Protein AF-A0A2M9E3P6-F1 (afdb_monomer)

Sequence (172 aa):
MSKPIICVGDALDHGGSVVSGTPFTDLDGRAMARVGDHAVCGRHGPTSIVSGDSTLIVDGQAVARHGDKAACGAMLISSQAHAFVDEDTKSGTSGRGVHTSMLPEAAGASASTRFSRTFMICNSASGRPLPWTPYRVTLADGRVIEGTTDEEGLTREVTAAMALNAIIEVFA

pLDDT: mean 74.11, std 17.2, range [32.66, 93.88]

Secondary structure (DSSP, 8-state):
-PPPBPBTT-EETTSEEE----SS-EETTEEBPBTT-EEEETTTEEEEB---EEEEEETTEEEPBTTPBBTTSPBEE----------S--------------------------EEE--B-B-TTT--B-TT-EEEEEETTS-EEEEE--TT-BPPPEEESS---EEEEE--

Foldseek 3Di:
DDFAFFFFQFAWPQGWTFHDADPPDDDPPTHTHFFQGWTAGPPPGIWTFHDADPVDADPNTHTHGAQGAIPVRITTHHPDDPPPPDPDDDDDDDDDDDDDDDDDDDDDDDDQPKDKDKDFDADPVPRATDAQWWKWKQWPVRDIDIDGHHPRRIDPIDIDSDDTDIDMDTDD

Mean predicted aligned error: 17.95 Å

Structure (mmCIF, N/CA/C/O backbone):
data_AF-A0A2M9E3P6-F1
#
_entry.id   AF-A0A2M9E3P6-F1
#
loop_
_atom_site.group_PDB
_atom_site.id
_atom_site.type_symbol
_atom_site.label_atom_id
_atom_site.label_alt_id
_atom_site.label_comp_id
_atom_site.label_asym_id
_atom_site.label_entity_id
_atom_site.label_seq_id
_atom_site.pdbx_PDB_ins_code
_atom_site.Cartn_x
_atom_site.Cartn_y
_atom_site.Cartn_z
_atom_site.occupancy
_atom_site.B_iso_or_equiv
_atom_site.auth_seq_id
_atom_site.auth_comp_id
_atom_site.auth_asym_id
_atom_site.auth_atom_id
_atom_site.pdbx_PDB_model_num
ATOM 1 N N . MET A 1 1 ? -12.904 18.417 17.745 1.00 52.00 1 MET A N 1
ATOM 2 C CA . MET A 1 1 ? -11.487 18.131 17.442 1.00 52.00 1 MET A CA 1
ATOM 3 C C . MET A 1 1 ? -11.448 17.125 16.305 1.00 52.00 1 MET A C 1
ATOM 5 O O . MET A 1 1 ? -11.827 15.978 16.516 1.00 52.00 1 MET A O 1
ATOM 9 N N . SER A 1 2 ? -11.097 17.561 15.099 1.00 65.69 2 SER A N 1
ATOM 10 C CA . SER A 1 2 ? -10.859 16.679 13.953 1.00 65.69 2 SER A CA 1
ATOM 11 C C . SER A 1 2 ? -9.604 15.848 14.216 1.00 65.69 2 SER A C 1
ATOM 13 O O . SER A 1 2 ? -8.559 16.396 14.554 1.00 65.69 2 SER A O 1
ATOM 15 N N . LYS A 1 3 ? -9.707 14.522 14.114 1.00 79.88 3 LYS A N 1
ATOM 16 C CA . LYS A 1 3 ? -8.530 13.644 14.110 1.00 79.88 3 LYS A CA 1
ATOM 17 C C . LYS A 1 3 ? -8.032 13.522 12.668 1.00 79.88 3 LYS A C 1
ATOM 19 O O . LYS A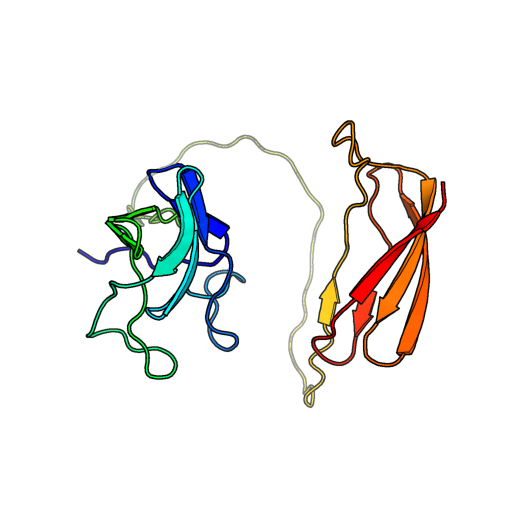 1 3 ? -8.883 13.354 11.792 1.00 79.88 3 LYS A O 1
ATOM 24 N N . PRO A 1 4 ? -6.715 13.580 12.416 1.00 86.31 4 PRO A N 1
ATOM 25 C CA . PRO A 1 4 ? -6.193 13.416 11.068 1.00 86.31 4 PRO A CA 1
ATOM 26 C C . PRO A 1 4 ? -6.454 11.998 10.553 1.00 86.31 4 PRO A C 1
ATOM 28 O O . PRO A 1 4 ? -6.552 11.042 11.334 1.00 86.31 4 PRO A O 1
ATOM 31 N N . ILE A 1 5 ? -6.607 11.897 9.236 1.00 89.19 5 ILE A N 1
ATOM 32 C CA . ILE A 1 5 ? -6.857 10.646 8.525 1.00 89.19 5 ILE A CA 1
ATOM 33 C C . ILE A 1 5 ? -5.546 9.878 8.386 1.00 89.19 5 ILE A C 1
ATOM 35 O O . ILE A 1 5 ? -4.487 10.471 8.201 1.00 89.19 5 ILE A O 1
ATOM 39 N N . ILE A 1 6 ? -5.633 8.558 8.483 1.00 91.06 6 ILE A N 1
ATOM 40 C CA . ILE A 1 6 ? -4.508 7.666 8.230 1.00 91.06 6 ILE A CA 1
ATOM 41 C C . ILE A 1 6 ? -4.406 7.407 6.733 1.00 91.06 6 ILE A C 1
ATOM 43 O O . ILE A 1 6 ? -5.405 7.129 6.073 1.00 91.06 6 ILE A O 1
ATOM 47 N N . CYS A 1 7 ? -3.191 7.449 6.211 1.00 90.94 7 CYS A N 1
ATOM 48 C CA . CYS A 1 7 ? -2.857 7.139 4.832 1.00 90.94 7 CYS A CA 1
ATOM 49 C C . CYS A 1 7 ? -1.849 5.992 4.739 1.00 90.94 7 CYS A C 1
ATOM 51 O O . CYS A 1 7 ? -1.174 5.627 5.702 1.00 90.94 7 CYS A O 1
ATOM 53 N N . VAL A 1 8 ? -1.713 5.437 3.537 1.00 89.00 8 VAL A N 1
ATOM 54 C CA . VAL A 1 8 ? -0.654 4.472 3.226 1.00 89.00 8 VAL A CA 1
ATOM 55 C C . VAL A 1 8 ? 0.716 5.078 3.541 1.00 89.00 8 VAL A C 1
ATOM 57 O O . VAL A 1 8 ? 1.020 6.209 3.157 1.00 89.00 8 VAL A O 1
ATOM 60 N N . GLY A 1 9 ? 1.541 4.307 4.249 1.00 86.00 9 GLY A N 1
ATOM 61 C CA . GLY A 1 9 ? 2.850 4.717 4.752 1.00 86.00 9 GLY A CA 1
ATOM 62 C C . GLY A 1 9 ? 2.851 5.231 6.195 1.00 86.00 9 GLY A C 1
ATOM 63 O O . GLY A 1 9 ? 3.928 5.343 6.776 1.00 86.00 9 GLY A O 1
ATOM 64 N N . ASP A 1 10 ? 1.688 5.493 6.799 1.00 88.56 10 ASP A N 1
ATOM 65 C CA . ASP A 1 10 ? 1.611 5.904 8.204 1.00 88.56 10 ASP A CA 1
ATOM 66 C C . ASP A 1 10 ? 2.027 4.788 9.161 1.00 88.56 10 ASP A C 1
ATOM 68 O O . ASP A 1 10 ? 1.842 3.602 8.881 1.00 88.56 10 ASP A O 1
ATOM 72 N N . ALA A 1 11 ? 2.595 5.181 10.301 1.00 90.56 11 ALA A N 1
ATOM 73 C CA . ALA A 1 11 ? 3.218 4.266 11.246 1.00 90.56 11 ALA A CA 1
ATOM 74 C C . ALA A 1 11 ? 2.216 3.662 12.241 1.00 90.56 11 ALA A C 1
ATOM 76 O O . ALA A 1 11 ? 1.140 4.206 12.493 1.00 90.56 11 ALA A O 1
ATOM 77 N N . LEU A 1 12 ? 2.596 2.538 12.848 1.00 91.69 12 LEU A N 1
ATOM 78 C CA . LEU A 1 12 ? 1.895 1.933 13.984 1.00 91.69 12 LEU A CA 1
ATOM 79 C C . LEU A 1 12 ? 2.732 2.096 15.265 1.00 91.69 12 LEU A C 1
ATOM 81 O O . LEU A 1 12 ? 3.960 2.116 15.199 1.00 91.69 12 LEU A O 1
ATOM 85 N N . ASP A 1 13 ? 2.098 2.158 16.442 1.00 87.88 13 ASP A N 1
ATOM 86 C CA . ASP A 1 13 ? 2.810 2.322 17.728 1.00 87.88 13 ASP A CA 1
ATOM 87 C C . ASP A 1 13 ? 3.769 1.159 18.041 1.00 87.88 13 ASP A C 1
ATOM 89 O O . ASP A 1 13 ? 4.875 1.355 18.539 1.00 87.88 13 ASP A O 1
ATOM 93 N N . HIS A 1 14 ? 3.379 -0.061 17.666 1.00 85.38 14 HIS A N 1
ATOM 94 C CA . HIS A 1 14 ? 4.212 -1.257 17.770 1.00 85.38 14 HIS A CA 1
ATOM 95 C C . HIS A 1 14 ? 5.309 -1.331 16.687 1.00 85.38 14 HIS A C 1
ATOM 97 O O . HIS A 1 14 ? 5.973 -2.363 16.552 1.00 85.38 14 HIS A O 1
ATOM 103 N N . GLY A 1 15 ? 5.492 -0.261 15.910 1.00 83.69 15 GLY A N 1
ATOM 104 C CA . GLY A 1 15 ? 6.310 -0.219 14.707 1.00 83.69 15 GLY A CA 1
ATOM 105 C C . GLY A 1 15 ? 5.590 -0.805 13.492 1.00 83.69 15 GLY A C 1
ATOM 106 O O . GLY A 1 15 ? 4.551 -1.458 13.612 1.00 83.69 15 GLY A O 1
ATOM 107 N N . GLY A 1 16 ? 6.176 -0.602 12.313 1.00 90.31 16 GLY A N 1
ATOM 108 C CA . GLY A 1 16 ? 5.581 -0.971 11.027 1.00 90.31 16 GLY A CA 1
ATOM 109 C C . GLY A 1 16 ? 4.710 0.143 10.440 1.00 90.31 16 GLY A C 1
ATOM 110 O O . GLY A 1 16 ? 4.758 1.278 10.917 1.00 90.31 16 GLY A O 1
ATOM 111 N N . SER A 1 17 ? 3.963 -0.161 9.380 1.00 92.81 17 SER A N 1
ATOM 112 C CA . SER A 1 17 ? 3.227 0.843 8.610 1.00 92.81 17 SER A CA 1
ATOM 113 C C . SER A 1 17 ? 1.990 0.303 7.892 1.00 92.81 17 SER A C 1
ATOM 115 O O . SER A 1 17 ? 1.830 -0.902 7.684 1.00 92.81 17 SER A O 1
ATOM 117 N N . VAL A 1 18 ? 1.099 1.211 7.500 1.00 92.56 18 VAL A N 1
ATOM 118 C CA . VAL A 1 18 ? -0.057 0.912 6.649 1.00 92.56 18 VAL A CA 1
ATOM 119 C C . VAL A 1 18 ? 0.402 0.696 5.210 1.00 92.56 18 VAL A C 1
ATOM 121 O O . VAL A 1 18 ? 1.128 1.523 4.662 1.00 92.56 18 VAL A O 1
ATOM 124 N N . VAL A 1 19 ? -0.027 -0.404 4.589 1.00 91.00 19 VAL A N 1
ATOM 125 C CA . VAL A 1 19 ? 0.458 -0.823 3.260 1.00 91.00 19 VAL A CA 1
ATOM 126 C C . VAL A 1 19 ? -0.602 -0.745 2.167 1.00 91.00 19 VAL A C 1
ATOM 128 O O . VAL A 1 19 ? -0.247 -0.738 0.991 1.00 91.00 19 VAL A O 1
ATOM 131 N N . SER A 1 20 ? -1.885 -0.656 2.519 1.00 88.50 20 SER A N 1
ATOM 132 C CA . SER A 1 20 ? -2.966 -0.484 1.547 1.00 88.50 20 SER A CA 1
ATOM 133 C C . SER A 1 20 ? -3.963 0.588 1.971 1.00 88.50 20 SER A C 1
ATOM 135 O O . SER A 1 20 ? -4.097 0.898 3.152 1.00 88.50 20 SER A O 1
ATOM 137 N N . GLY A 1 21 ? -4.666 1.134 0.983 1.00 89.50 21 GLY A N 1
ATOM 138 C CA . GLY A 1 21 ? -5.692 2.155 1.147 1.00 89.50 21 GLY A CA 1
ATOM 139 C C . GLY A 1 21 ? -6.698 2.101 0.000 1.00 89.50 21 GLY A C 1
ATOM 140 O O . GLY A 1 21 ? -6.633 1.213 -0.856 1.00 89.50 21 GLY A O 1
ATOM 141 N N . THR A 1 22 ? -7.611 3.068 -0.047 1.00 85.88 22 THR A N 1
ATOM 142 C CA . THR A 1 22 ? -8.545 3.222 -1.169 1.00 85.88 22 THR A CA 1
ATOM 143 C C . THR A 1 22 ? -7.814 3.553 -2.477 1.00 85.88 22 THR A C 1
ATOM 145 O O . THR A 1 22 ? -6.893 4.370 -2.487 1.00 85.88 22 THR A O 1
ATOM 148 N N . PRO A 1 23 ? -8.235 2.949 -3.602 1.00 79.56 23 PRO A N 1
ATOM 149 C CA . PRO A 1 23 ? -7.687 3.256 -4.918 1.00 79.56 23 PRO A CA 1
ATOM 150 C C . PRO A 1 23 ? -8.276 4.531 -5.547 1.00 79.56 23 PRO A C 1
ATOM 152 O O . PRO A 1 23 ? -7.805 4.941 -6.604 1.00 79.56 23 PRO A O 1
ATOM 155 N N . PHE A 1 24 ? -9.313 5.128 -4.949 1.00 79.25 24 PHE A N 1
ATOM 156 C CA . PHE A 1 24 ? -10.058 6.251 -5.531 1.00 79.25 24 PHE A CA 1
ATOM 157 C C . PHE A 1 24 ? -9.858 7.568 -4.790 1.00 79.25 24 PHE A C 1
ATOM 159 O O . PHE A 1 24 ? -10.080 8.625 -5.376 1.00 79.25 24 PHE A O 1
ATOM 166 N N . THR A 1 25 ? -9.500 7.526 -3.506 1.00 76.75 25 THR A N 1
ATOM 167 C CA . THR A 1 25 ? -9.357 8.735 -2.689 1.00 76.75 25 THR A CA 1
ATOM 168 C C . THR A 1 25 ? -7.995 8.779 -2.021 1.00 76.75 25 THR A C 1
ATOM 170 O O . THR A 1 25 ? -7.649 7.952 -1.177 1.00 76.75 25 THR A O 1
ATOM 173 N N . ASP A 1 26 ? -7.222 9.789 -2.376 1.00 81.75 26 ASP A N 1
ATOM 174 C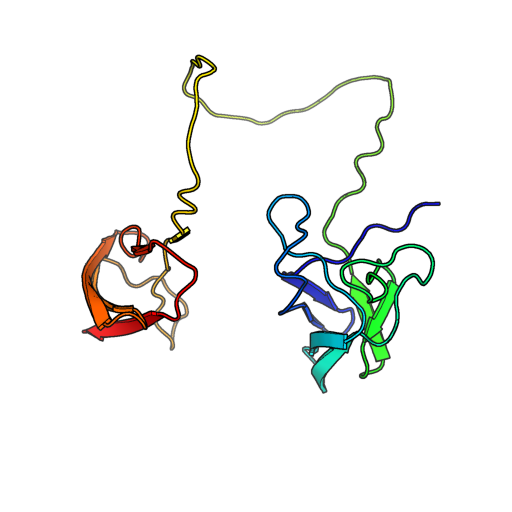 CA . ASP A 1 26 ? -5.945 10.094 -1.760 1.00 81.75 26 ASP A CA 1
ATOM 175 C C . ASP A 1 26 ? -5.990 11.428 -1.004 1.00 81.75 26 ASP A C 1
ATOM 177 O O . ASP A 1 26 ? -6.831 12.295 -1.246 1.00 81.75 26 ASP A O 1
ATOM 181 N N . LEU A 1 27 ? -5.080 11.562 -0.043 1.00 76.00 27 LEU A N 1
ATOM 182 C CA . LEU A 1 27 ? -4.730 12.818 0.605 1.00 76.00 27 LEU A CA 1
ATOM 183 C C . LEU A 1 27 ? -3.262 13.096 0.327 1.00 76.00 27 LEU A C 1
ATOM 185 O O . LEU A 1 27 ? -2.404 12.275 0.662 1.00 76.00 27 LEU A O 1
ATOM 189 N N . ASP A 1 28 ? -2.978 14.245 -0.283 1.00 72.56 28 ASP A N 1
ATOM 190 C CA . ASP A 1 28 ? -1.620 14.650 -0.657 1.00 72.56 28 ASP A CA 1
ATOM 191 C C . ASP A 1 28 ? -0.880 13.559 -1.463 1.00 72.56 28 ASP A C 1
ATOM 193 O O . ASP A 1 28 ? 0.298 13.281 -1.228 1.00 72.56 28 ASP A O 1
ATOM 197 N N . GLY A 1 29 ? -1.582 12.876 -2.379 1.00 76.94 29 GLY A N 1
ATOM 198 C CA . GLY A 1 29 ? -1.019 11.799 -3.198 1.00 76.94 29 GLY A CA 1
ATOM 199 C C . GLY A 1 29 ? -0.828 10.464 -2.469 1.00 76.94 29 GLY A C 1
ATOM 200 O O . GLY A 1 29 ? -0.237 9.538 -3.028 1.00 76.94 29 GLY A O 1
ATOM 201 N N . ARG A 1 30 ? -1.313 10.332 -1.226 1.00 80.94 30 ARG A N 1
ATOM 202 C CA . ARG A 1 30 ? -1.282 9.084 -0.451 1.00 80.94 30 ARG A CA 1
ATOM 203 C C . ARG A 1 30 ? -2.686 8.534 -0.252 1.00 80.94 30 ARG A C 1
ATOM 205 O O . ARG A 1 30 ? -3.542 9.199 0.326 1.00 80.94 30 ARG A O 1
ATOM 212 N N . ALA A 1 31 ? -2.904 7.292 -0.673 1.00 86.44 31 ALA A N 1
ATOM 213 C CA . ALA A 1 31 ? -4.187 6.610 -0.516 1.00 86.44 31 ALA A CA 1
ATOM 214 C C . ALA A 1 31 ? -4.657 6.627 0.948 1.00 86.44 31 ALA A C 1
ATOM 216 O O . ALA A 1 31 ? -3.886 6.288 1.853 1.00 86.44 31 ALA A O 1
ATOM 217 N N . MET A 1 32 ? -5.912 7.019 1.178 1.00 89.38 32 MET A N 1
ATOM 218 C CA . MET A 1 32 ? -6.513 6.985 2.513 1.00 89.38 32 MET A CA 1
ATOM 219 C C . MET A 1 32 ? -6.694 5.541 2.984 1.00 89.38 32 MET A C 1
ATOM 221 O O . MET A 1 32 ? -7.101 4.674 2.215 1.00 89.38 32 MET A O 1
ATOM 225 N N . ALA A 1 33 ? -6.445 5.282 4.261 1.00 91.44 33 ALA A N 1
ATOM 226 C CA . ALA A 1 33 ? -6.666 3.985 4.877 1.00 91.44 33 ALA A CA 1
ATOM 227 C C . ALA A 1 33 ? -8.077 3.895 5.475 1.00 91.44 33 ALA A C 1
ATOM 229 O O . ALA A 1 33 ? -8.586 4.841 6.080 1.00 91.44 33 ALA A O 1
ATOM 230 N N . ARG A 1 34 ? -8.711 2.736 5.331 1.00 93.38 34 ARG A N 1
ATOM 231 C CA . ARG A 1 34 ? -10.072 2.438 5.787 1.00 93.38 34 ARG A CA 1
ATOM 232 C C . ARG A 1 34 ? -10.085 1.169 6.632 1.00 93.38 34 ARG A C 1
ATOM 234 O O . ARG A 1 34 ? -9.133 0.388 6.655 1.00 93.38 34 ARG A O 1
ATOM 241 N N . VAL A 1 35 ? -11.196 0.942 7.321 1.00 92.56 35 VAL A N 1
ATOM 242 C CA . VAL A 1 35 ? -11.456 -0.318 8.021 1.00 92.56 35 VAL A CA 1
ATOM 243 C C . VAL A 1 35 ? -11.448 -1.467 7.015 1.00 92.56 35 VAL A C 1
ATOM 245 O O . VAL A 1 35 ? -12.202 -1.463 6.047 1.00 92.56 35 VAL A O 1
ATOM 248 N N . GLY A 1 36 ? -10.611 -2.465 7.281 1.00 88.06 36 GLY A N 1
ATOM 249 C CA . GLY A 1 36 ? -10.372 -3.613 6.412 1.00 88.06 36 GLY A CA 1
ATOM 250 C C . GLY A 1 36 ? -9.073 -3.530 5.612 1.00 88.06 36 GLY A C 1
ATOM 251 O O . GLY A 1 36 ? -8.594 -4.573 5.172 1.00 88.06 36 GLY A O 1
ATOM 252 N N . ASP A 1 37 ? -8.462 -2.348 5.480 1.00 90.88 37 ASP A N 1
ATOM 253 C CA . ASP A 1 37 ? -7.194 -2.209 4.765 1.00 90.88 37 ASP A CA 1
ATOM 254 C C . ASP A 1 37 ? -6.032 -2.861 5.547 1.00 90.88 37 ASP A C 1
ATOM 256 O O . ASP A 1 37 ? -6.035 -2.968 6.780 1.00 90.88 37 ASP A O 1
ATOM 260 N N . HIS A 1 38 ? -5.031 -3.333 4.807 1.00 91.75 38 HIS A N 1
ATOM 261 C CA . HIS A 1 38 ? -3.852 -4.022 5.304 1.00 91.75 38 HIS A CA 1
ATOM 262 C C . HIS A 1 38 ? -2.813 -3.063 5.891 1.00 91.75 38 HIS A C 1
ATOM 264 O O . HIS A 1 38 ? -2.454 -2.027 5.322 1.00 91.75 38 HIS A O 1
ATOM 270 N N . ALA A 1 39 ? -2.245 -3.487 7.013 1.00 92.50 39 ALA A N 1
ATOM 271 C CA . ALA A 1 39 ? -1.105 -2.867 7.658 1.00 92.50 39 ALA A CA 1
ATOM 272 C C . ALA A 1 39 ? -0.098 -3.941 8.076 1.00 92.50 39 ALA A C 1
ATOM 274 O O . ALA A 1 39 ? -0.418 -5.122 8.197 1.00 92.50 39 ALA A O 1
ATOM 275 N N . VAL A 1 40 ? 1.139 -3.539 8.315 1.00 91.00 40 VAL A N 1
ATOM 276 C CA . VAL A 1 40 ? 2.185 -4.409 8.842 1.00 91.00 40 VAL A CA 1
ATOM 277 C C . VAL A 1 40 ? 2.594 -3.861 10.193 1.00 91.00 40 VAL A C 1
ATOM 279 O O . VAL A 1 40 ? 3.009 -2.717 10.309 1.00 91.00 40 VAL A O 1
ATOM 282 N N . CYS A 1 41 ? 2.474 -4.686 11.224 1.00 92.00 41 CYS A N 1
ATOM 283 C CA . CYS A 1 41 ? 2.967 -4.404 12.558 1.00 92.00 41 CYS A CA 1
ATOM 284 C C . CYS A 1 41 ? 4.398 -4.933 12.687 1.00 92.00 41 CYS A C 1
ATOM 286 O O . CYS A 1 41 ? 4.663 -6.099 12.403 1.00 92.00 41 CYS A O 1
ATOM 288 N N . GLY A 1 42 ? 5.315 -4.103 13.176 1.00 86.06 42 GLY A N 1
ATOM 289 C CA . GLY A 1 42 ? 6.716 -4.470 13.388 1.00 86.06 42 GLY A CA 1
ATOM 290 C C . GLY A 1 42 ? 6.908 -5.564 14.442 1.00 86.06 42 GLY A C 1
ATOM 291 O O . GLY A 1 42 ? 7.923 -6.253 14.427 1.00 86.06 42 GLY A O 1
ATOM 292 N N . ARG A 1 43 ? 5.926 -5.759 15.334 1.00 89.06 43 ARG A N 1
ATOM 293 C CA . ARG A 1 43 ? 5.955 -6.792 16.382 1.00 89.06 43 ARG A CA 1
ATOM 294 C C . ARG A 1 43 ? 5.218 -8.080 16.005 1.00 89.06 43 ARG A C 1
ATOM 296 O O . ARG A 1 43 ? 5.704 -9.161 16.314 1.00 89.06 43 ARG A O 1
ATOM 303 N N . HIS A 1 44 ? 4.041 -7.972 15.387 1.00 85.31 44 HIS A N 1
ATOM 304 C CA . HIS A 1 44 ? 3.144 -9.115 15.138 1.00 85.31 44 HIS A CA 1
ATOM 305 C C . HIS A 1 44 ? 3.048 -9.517 13.657 1.00 85.31 44 HIS A C 1
ATOM 307 O O . HIS A 1 44 ? 2.426 -10.527 13.342 1.00 85.31 44 HIS A O 1
ATOM 313 N N . GLY A 1 45 ? 3.648 -8.742 12.748 1.00 90.25 45 GLY A N 1
ATOM 314 C CA . GLY A 1 45 ? 3.590 -8.980 11.310 1.00 90.25 45 GLY A CA 1
ATOM 315 C C . GLY A 1 45 ? 2.307 -8.438 10.657 1.00 90.25 45 GLY A C 1
ATOM 316 O O . GLY A 1 45 ? 1.803 -7.390 11.074 1.00 90.25 45 GLY A O 1
ATOM 317 N N . PRO A 1 46 ? 1.790 -9.088 9.600 1.00 91.44 46 PRO A N 1
ATOM 318 C CA . PRO A 1 46 ? 0.657 -8.581 8.828 1.00 91.44 46 PRO A CA 1
ATOM 319 C C . PRO A 1 46 ? -0.618 -8.486 9.676 1.00 91.44 46 PRO A C 1
ATOM 321 O O . PRO A 1 46 ? -0.974 -9.395 10.422 1.00 91.44 46 PRO A O 1
ATOM 324 N N . THR A 1 47 ? -1.320 -7.365 9.557 1.00 92.38 47 THR A N 1
ATOM 325 C CA . THR A 1 47 ? -2.533 -7.037 10.306 1.00 92.38 47 THR A CA 1
ATOM 326 C C . THR A 1 47 ? -3.500 -6.235 9.426 1.00 92.38 47 THR A C 1
ATOM 328 O O . THR A 1 47 ? -3.179 -5.872 8.295 1.00 92.38 47 THR A O 1
ATOM 331 N N . SER A 1 48 ? -4.707 -5.973 9.916 1.00 93.06 48 SER A N 1
ATOM 332 C CA . SER A 1 48 ? -5.710 -5.158 9.224 1.00 93.06 48 SER A CA 1
ATOM 333 C C . SER A 1 48 ? -6.261 -4.087 10.152 1.00 93.06 48 SER A C 1
ATOM 335 O O . SER A 1 48 ? -6.220 -4.232 11.374 1.00 93.06 48 SER A O 1
ATOM 337 N N . ILE A 1 49 ? -6.763 -2.995 9.593 1.00 93.81 49 ILE A N 1
ATOM 338 C CA . ILE A 1 49 ? -7.379 -1.923 10.373 1.00 93.81 49 ILE A CA 1
ATOM 339 C C . ILE A 1 49 ? -8.800 -2.340 10.757 1.00 93.81 49 ILE A C 1
ATOM 341 O O . ILE A 1 49 ? -9.591 -2.707 9.893 1.00 93.81 49 ILE A O 1
ATOM 345 N N . VAL A 1 50 ? -9.134 -2.292 12.049 1.00 93.88 50 VAL A N 1
ATOM 346 C CA . VAL A 1 50 ? -10.434 -2.770 12.570 1.00 93.88 50 VAL A CA 1
ATOM 347 C C . VAL A 1 50 ? -11.298 -1.660 13.161 1.00 93.88 50 VAL A C 1
ATOM 349 O O . VAL A 1 50 ? -12.461 -1.892 13.475 1.00 93.88 50 VAL A O 1
ATOM 352 N N . SER A 1 51 ? -10.742 -0.459 13.316 1.00 89.25 51 SER A N 1
ATOM 353 C CA . SER A 1 51 ? -11.438 0.718 13.838 1.00 89.25 51 SER A CA 1
ATOM 354 C C . SER A 1 51 ? -11.292 1.884 12.872 1.00 89.25 51 SER A C 1
ATOM 356 O O . SER A 1 51 ? -10.256 2.037 12.228 1.00 89.25 51 SER A O 1
ATOM 358 N N . GLY A 1 52 ? -12.335 2.699 12.790 1.00 89.31 52 GLY A N 1
ATOM 359 C CA . GLY A 1 52 ? -12.400 3.883 11.948 1.00 89.31 52 GLY A CA 1
ATOM 360 C C . GLY A 1 52 ? -13.559 4.776 12.370 1.00 89.31 52 GLY A C 1
ATOM 361 O O . GLY A 1 52 ? -14.272 4.492 13.337 1.00 89.31 52 GLY A O 1
ATOM 362 N N . ASP A 1 53 ? -13.765 5.860 11.637 1.00 84.62 53 ASP A N 1
ATOM 363 C CA . ASP A 1 53 ? -14.879 6.767 11.859 1.00 84.62 53 ASP A CA 1
ATOM 364 C C . ASP A 1 53 ? -16.117 6.364 11.052 1.00 84.62 53 ASP A C 1
ATOM 366 O O . ASP A 1 53 ? -16.100 6.350 9.825 1.00 84.62 53 ASP A O 1
ATOM 370 N N . SER A 1 54 ? -17.214 6.065 11.745 1.00 80.12 54 SER A N 1
ATOM 371 C CA . SER A 1 54 ? -18.481 5.682 11.115 1.00 80.12 54 SER A CA 1
ATOM 372 C C . SER A 1 54 ? -19.253 6.850 10.493 1.00 80.12 54 SER A C 1
ATOM 374 O O . SER A 1 54 ? -20.235 6.612 9.795 1.00 80.12 54 SER A O 1
ATOM 376 N N . THR A 1 55 ? -18.844 8.099 10.735 1.00 81.56 55 THR A N 1
ATOM 377 C CA . THR A 1 55 ? -19.446 9.284 10.102 1.00 81.56 55 THR A CA 1
ATOM 378 C C . THR A 1 55 ? -18.748 9.653 8.793 1.00 81.56 55 THR A C 1
ATOM 380 O O . THR A 1 55 ? -19.375 10.237 7.912 1.00 81.56 55 THR A O 1
ATOM 383 N N . LEU A 1 56 ? -17.481 9.255 8.632 1.00 77.88 56 LEU A N 1
ATOM 384 C CA . LEU A 1 56 ? -16.684 9.437 7.426 1.00 77.88 56 LEU A CA 1
ATOM 385 C C . LEU A 1 56 ? -16.537 8.105 6.678 1.00 77.88 56 LEU A C 1
ATOM 387 O O . LEU A 1 56 ? -15.612 7.327 6.917 1.00 77.88 56 LEU A O 1
ATOM 391 N N . ILE A 1 57 ? -17.469 7.855 5.759 1.00 82.62 57 ILE A N 1
ATOM 392 C CA . ILE A 1 57 ? -17.496 6.648 4.929 1.00 82.62 57 ILE A CA 1
ATOM 393 C C . ILE A 1 57 ? -16.915 6.960 3.546 1.00 82.62 57 ILE A C 1
ATOM 395 O O . ILE A 1 57 ? -17.444 7.805 2.828 1.00 82.62 57 ILE A O 1
ATOM 399 N N . VAL A 1 58 ? -15.858 6.246 3.162 1.00 75.50 58 VAL A N 1
ATOM 400 C CA . VAL A 1 58 ? -15.222 6.319 1.838 1.00 75.50 58 VAL A CA 1
ATOM 401 C C . VAL A 1 58 ? -15.276 4.931 1.211 1.00 75.50 58 VAL A C 1
ATOM 403 O O . VAL A 1 58 ? -14.910 3.942 1.843 1.00 75.50 58 VAL A O 1
ATOM 406 N N . ASP A 1 59 ? -15.794 4.843 -0.016 1.00 72.31 59 ASP A N 1
ATOM 407 C CA . ASP A 1 59 ? -16.036 3.582 -0.739 1.00 72.31 59 ASP A CA 1
ATOM 408 C C . ASP A 1 59 ? -16.838 2.535 0.059 1.00 72.31 59 ASP A C 1
ATOM 410 O O . ASP A 1 59 ? -16.617 1.329 -0.049 1.00 72.31 59 ASP A O 1
ATOM 414 N N . GLY A 1 60 ? -17.767 2.994 0.902 1.00 80.12 60 GLY A N 1
ATOM 415 C CA . GLY A 1 60 ? -18.599 2.120 1.732 1.00 80.12 60 GLY A CA 1
ATOM 416 C C . GLY A 1 60 ? -17.916 1.589 2.998 1.00 80.12 60 GLY A C 1
ATOM 417 O O . GLY A 1 60 ? -18.537 0.821 3.731 1.00 80.12 60 GLY A O 1
ATOM 418 N N . GLN A 1 61 ? -16.682 2.008 3.295 1.00 86.12 61 GLN A N 1
ATOM 419 C CA . GLN A 1 61 ? -15.960 1.648 4.517 1.00 86.12 61 GLN A CA 1
ATOM 420 C C . GLN A 1 61 ? -15.632 2.883 5.362 1.00 86.12 61 GLN A C 1
ATOM 422 O O . GLN A 1 61 ? -15.397 3.974 4.846 1.00 86.12 61 GLN A O 1
ATOM 427 N N . ALA A 1 62 ? -15.617 2.708 6.683 1.00 87.50 62 ALA A N 1
ATOM 428 C CA . ALA A 1 62 ? -15.221 3.755 7.621 1.00 87.50 62 ALA A CA 1
ATOM 429 C C . ALA A 1 62 ? -13.733 4.092 7.458 1.00 87.50 62 ALA A C 1
ATOM 431 O O . ALA A 1 62 ? -12.895 3.192 7.398 1.00 87.50 62 ALA A O 1
ATOM 432 N N . VAL A 1 63 ? -13.397 5.377 7.412 1.00 90.12 63 VAL A N 1
ATOM 433 C CA . VAL A 1 63 ? -12.009 5.834 7.265 1.00 90.12 63 VAL A CA 1
ATOM 434 C C . VAL A 1 63 ? -11.256 5.715 8.589 1.00 90.12 63 VAL A C 1
ATOM 436 O O . VAL A 1 63 ? -11.775 6.067 9.649 1.00 90.12 63 VAL A O 1
ATOM 439 N N . ALA A 1 64 ? -10.012 5.247 8.529 1.00 91.00 64 ALA A N 1
ATOM 440 C CA . ALA A 1 64 ? -9.134 5.135 9.683 1.00 91.00 64 ALA A CA 1
ATOM 441 C C . ALA A 1 64 ? -8.529 6.496 10.051 1.00 91.00 64 ALA A C 1
ATOM 443 O O . ALA A 1 64 ? -8.096 7.262 9.190 1.00 91.00 64 ALA A O 1
ATOM 444 N N . ARG A 1 65 ? -8.465 6.801 11.346 1.00 91.69 65 ARG A N 1
ATOM 445 C CA . ARG A 1 65 ? -7.930 8.058 11.875 1.00 91.69 65 ARG A CA 1
ATOM 446 C C . ARG A 1 65 ? -6.835 7.818 12.894 1.00 91.69 65 ARG A C 1
ATOM 448 O O . ARG A 1 65 ? -6.626 6.717 13.398 1.00 91.69 65 ARG A O 1
ATOM 455 N N . HIS A 1 66 ? -6.146 8.894 13.244 1.00 88.75 66 HIS A N 1
ATOM 456 C CA . HIS A 1 66 ? -5.159 8.848 14.305 1.00 88.75 66 HIS A CA 1
ATOM 457 C C . HIS A 1 66 ? -5.736 8.303 15.620 1.00 88.75 66 HIS A C 1
ATOM 459 O O . HIS A 1 66 ? -6.762 8.773 16.129 1.00 88.75 66 HIS A O 1
ATOM 465 N N . GLY A 1 67 ? -5.045 7.302 16.165 1.00 86.56 67 GLY A N 1
ATOM 466 C CA . GLY A 1 67 ? -5.439 6.584 17.372 1.00 86.56 67 GLY A CA 1
ATOM 467 C C . GLY A 1 67 ? -6.428 5.439 17.142 1.00 86.56 67 GLY A C 1
ATOM 468 O O . GLY A 1 67 ? -6.813 4.791 18.117 1.00 86.56 67 GLY A O 1
ATOM 469 N N . ASP A 1 68 ? -6.839 5.163 15.900 1.00 91.12 68 ASP A N 1
ATOM 470 C CA . ASP A 1 68 ? -7.587 3.945 15.585 1.00 91.12 68 ASP A CA 1
ATOM 471 C C . ASP A 1 68 ? -6.704 2.699 15.681 1.00 91.12 68 ASP A C 1
ATOM 473 O O . ASP A 1 68 ? -5.475 2.765 15.662 1.00 91.12 68 ASP A O 1
ATOM 477 N N . LYS A 1 69 ? -7.354 1.544 15.839 1.00 91.88 69 LYS A N 1
ATOM 478 C CA . LYS A 1 69 ? -6.704 0.271 16.143 1.00 91.88 69 LYS A CA 1
ATOM 479 C C . LYS A 1 69 ? -6.598 -0.640 14.924 1.00 91.88 69 LYS A C 1
ATOM 481 O O . LYS A 1 69 ? -7.554 -0.815 14.165 1.00 91.88 69 LYS A O 1
ATOM 486 N N . ALA A 1 70 ? -5.451 -1.298 14.820 1.00 90.75 70 ALA A N 1
ATOM 487 C CA . ALA A 1 70 ? -5.256 -2.488 14.007 1.00 90.75 70 ALA A CA 1
ATOM 488 C C . ALA A 1 70 ? -5.724 -3.752 14.752 1.00 90.75 70 ALA A C 1
ATOM 490 O O . ALA A 1 70 ? -5.842 -3.759 15.979 1.00 90.75 70 ALA A O 1
ATOM 491 N N . ALA A 1 71 ? -5.944 -4.848 14.024 1.00 90.25 71 ALA A N 1
ATOM 492 C CA . ALA A 1 71 ? -6.401 -6.130 14.560 1.00 90.25 71 ALA A CA 1
ATOM 493 C C . ALA A 1 71 ? -5.438 -6.701 15.612 1.00 90.25 71 ALA A C 1
ATOM 495 O O . ALA A 1 71 ? -5.863 -7.352 16.560 1.00 90.25 71 ALA A O 1
ATOM 496 N N . CYS A 1 72 ? -4.139 -6.408 15.489 1.00 85.00 72 CYS A N 1
ATOM 497 C CA . CYS A 1 72 ? -3.134 -6.776 16.488 1.00 85.00 72 CYS A CA 1
ATOM 498 C C . CYS A 1 72 ? -3.147 -5.893 17.756 1.00 85.00 72 CYS A C 1
ATOM 500 O O . CYS A 1 72 ? -2.286 -6.047 18.619 1.00 85.00 72 CYS A O 1
ATOM 502 N N . GLY A 1 73 ? -4.074 -4.937 17.859 1.00 88.19 73 GLY A N 1
ATOM 503 C CA . GLY A 1 73 ? -4.214 -4.010 18.984 1.00 88.19 73 GLY A CA 1
ATOM 504 C C . GLY A 1 73 ? -3.345 -2.751 18.903 1.00 88.19 73 GLY A C 1
ATOM 505 O O . GLY A 1 73 ? -3.513 -1.868 19.746 1.00 88.19 73 GLY A O 1
ATOM 506 N N . ALA A 1 74 ? -2.464 -2.652 17.902 1.00 88.00 74 ALA A N 1
ATOM 507 C CA . ALA A 1 74 ? -1.621 -1.478 17.674 1.00 88.00 74 ALA A CA 1
ATOM 508 C C . ALA A 1 74 ? -2.453 -0.243 17.294 1.00 88.00 74 ALA A C 1
ATOM 510 O O . ALA A 1 74 ? -3.477 -0.374 16.622 1.00 88.00 74 ALA A O 1
ATOM 511 N N . MET A 1 75 ? -2.001 0.943 17.689 1.00 91.50 75 MET A N 1
ATOM 512 C CA . MET A 1 75 ? -2.594 2.222 17.302 1.00 91.50 75 MET A CA 1
ATOM 513 C C . MET A 1 75 ? -1.935 2.798 16.052 1.00 91.50 75 MET A C 1
ATOM 515 O O . MET A 1 75 ? -0.716 2.744 15.896 1.00 91.50 75 MET A O 1
ATOM 519 N N . LEU A 1 76 ? -2.755 3.394 15.192 1.00 90.25 76 LEU A N 1
ATOM 520 C CA . LEU A 1 76 ? -2.334 4.069 13.971 1.00 90.25 76 LEU A CA 1
ATOM 521 C C . LEU A 1 76 ? -1.886 5.506 14.267 1.00 90.25 76 LEU A C 1
ATOM 523 O O . LEU A 1 76 ? -2.588 6.292 14.918 1.00 90.25 76 LEU A O 1
ATOM 527 N N . ILE A 1 77 ? -0.714 5.862 13.753 1.00 90.06 77 ILE A N 1
ATOM 528 C CA . ILE A 1 77 ? -0.051 7.145 13.960 1.00 90.06 77 ILE A CA 1
ATOM 529 C C . ILE A 1 77 ? -0.005 7.882 12.624 1.00 90.06 77 ILE A C 1
ATOM 531 O O . ILE A 1 77 ? 0.763 7.525 11.735 1.00 90.06 77 ILE A O 1
ATOM 535 N N . SER A 1 78 ? -0.828 8.927 12.505 1.00 85.94 78 SER A N 1
ATOM 536 C CA . SER A 1 78 ? -0.839 9.798 11.331 1.00 85.94 78 SER A CA 1
ATOM 537 C C . SER A 1 78 ? 0.472 10.569 11.253 1.00 85.94 78 SER A C 1
ATOM 539 O O . SER A 1 78 ? 0.849 11.239 12.214 1.00 85.94 78 SER A O 1
ATOM 541 N N . SER A 1 79 ? 1.130 10.528 10.097 1.00 79.00 79 SER A N 1
ATOM 542 C CA . SER A 1 79 ? 2.253 11.415 9.774 1.00 79.00 79 SER A CA 1
ATOM 543 C C . SER A 1 79 ? 1.801 12.759 9.196 1.00 79.00 79 SER A C 1
ATOM 545 O O . SER A 1 79 ? 2.626 13.646 8.979 1.00 79.00 79 SER A O 1
ATOM 547 N N . GLN A 1 80 ? 0.499 12.937 8.940 1.00 68.44 80 GLN A N 1
ATOM 548 C CA . GLN A 1 80 ? -0.053 14.217 8.506 1.00 68.44 80 GLN A CA 1
ATOM 549 C C . GLN A 1 80 ? 0.031 15.221 9.657 1.00 68.44 80 GLN A C 1
ATOM 551 O O . GLN A 1 80 ? -0.642 15.073 10.682 1.00 68.44 80 GLN A O 1
ATOM 556 N N . ALA A 1 81 ? 0.887 16.229 9.487 1.00 55.12 81 ALA A N 1
ATOM 557 C CA . ALA A 1 81 ? 0.981 17.353 10.398 1.00 55.12 81 ALA A CA 1
ATOM 558 C C . ALA A 1 81 ? -0.282 18.206 10.259 1.00 55.12 81 ALA A C 1
ATOM 560 O O . ALA A 1 81 ? -0.624 18.670 9.173 1.00 55.12 81 ALA A O 1
ATOM 561 N N . HIS A 1 82 ? -0.974 18.417 11.374 1.00 44.72 82 HIS A N 1
ATOM 562 C CA . HIS A 1 82 ? -2.029 19.411 11.466 1.00 44.72 82 HIS A CA 1
ATOM 563 C C . HIS A 1 82 ? -1.357 20.780 11.269 1.00 44.72 82 HIS A C 1
ATOM 565 O O . HIS A 1 82 ? -0.716 21.288 12.188 1.00 44.72 82 HIS A O 1
ATOM 571 N N . ALA A 1 83 ? -1.439 21.358 10.068 1.00 32.78 83 ALA A N 1
ATOM 572 C CA . ALA A 1 83 ? -1.190 22.782 9.912 1.00 32.78 83 ALA A CA 1
ATOM 573 C C . ALA A 1 83 ? -2.329 23.492 10.649 1.00 32.78 83 ALA A C 1
ATOM 575 O O . ALA A 1 83 ? -3.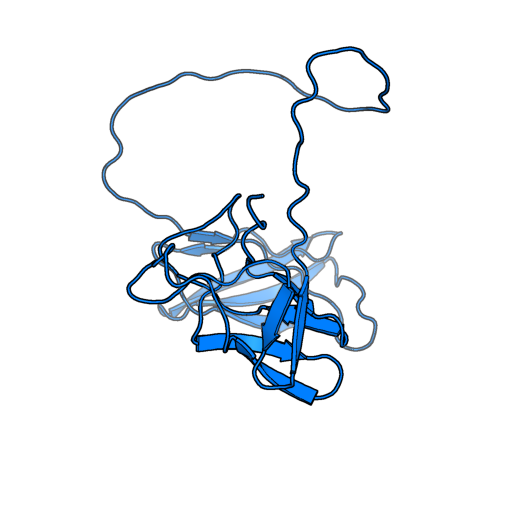425 23.665 10.117 1.00 32.78 83 ALA A O 1
ATOM 576 N N . PHE A 1 84 ? -2.108 23.824 11.919 1.00 35.91 84 PHE A N 1
ATOM 577 C CA . PHE A 1 84 ? -2.895 24.870 12.544 1.00 35.91 84 PHE A CA 1
ATOM 578 C C . PHE A 1 84 ? -2.520 26.160 11.819 1.00 35.91 84 PHE A C 1
ATOM 580 O O . PHE A 1 84 ? -1.346 26.508 11.713 1.00 35.91 84 PHE A O 1
ATOM 587 N N . VAL A 1 85 ? -3.514 26.802 11.211 1.00 32.66 85 VAL A N 1
ATOM 588 C CA . VAL A 1 85 ? -3.346 28.150 10.682 1.00 32.66 85 VAL A CA 1
ATOM 589 C C . VAL A 1 85 ? -3.506 29.072 11.880 1.00 32.66 85 VAL A C 1
ATOM 591 O O . VAL A 1 85 ? -4.623 29.436 12.240 1.00 32.66 85 VAL A O 1
ATOM 594 N N . ASP A 1 86 ? -2.402 29.382 12.547 1.00 37.75 86 ASP A N 1
ATOM 595 C CA . ASP A 1 86 ? -2.361 30.505 13.472 1.00 37.75 86 ASP A CA 1
ATOM 596 C C . ASP A 1 86 ? -2.129 31.764 12.619 1.00 37.75 86 ASP A C 1
ATOM 598 O O . ASP A 1 86 ? -1.069 31.952 12.015 1.00 37.75 86 ASP A O 1
ATOM 602 N N . GLU A 1 87 ? -3.148 32.616 12.498 1.00 49.88 87 GLU A N 1
ATOM 603 C CA . GLU A 1 87 ? -2.970 33.993 12.037 1.00 49.88 87 GLU A CA 1
ATOM 604 C C . GLU A 1 87 ? -2.107 34.733 13.068 1.00 49.88 87 GLU A C 1
ATOM 606 O O . GLU A 1 87 ? -2.651 35.201 14.060 1.00 49.88 87 GLU A O 1
ATOM 611 N N . ASP A 1 88 ? -0.783 34.780 12.862 1.00 46.78 88 ASP A N 1
ATOM 612 C CA . ASP A 1 88 ? 0.149 35.853 13.271 1.00 4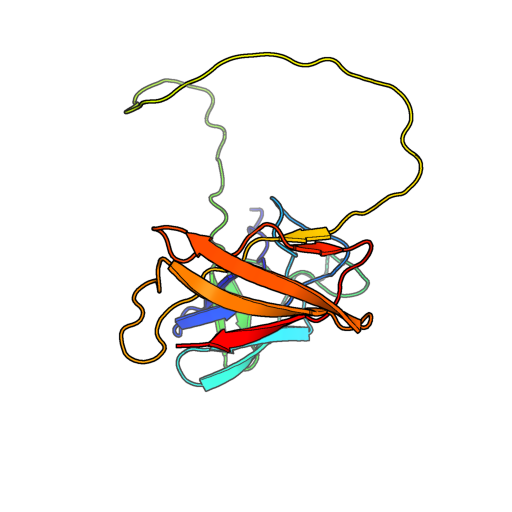6.78 88 ASP A CA 1
ATOM 613 C C . ASP A 1 88 ? 1.615 35.357 13.373 1.00 46.78 88 ASP A C 1
ATOM 615 O O . ASP A 1 88 ? 1.980 34.550 14.215 1.00 46.78 88 ASP A O 1
ATOM 619 N N . THR A 1 89 ? 2.476 35.948 12.537 1.00 44.06 89 THR A N 1
ATOM 620 C CA . THR A 1 89 ? 3.906 36.224 12.796 1.00 44.06 89 THR A CA 1
ATOM 621 C C . THR A 1 89 ? 4.964 35.090 12.790 1.00 44.06 89 THR A C 1
ATOM 623 O O . THR A 1 89 ? 5.325 34.484 13.786 1.00 44.06 89 THR A O 1
ATOM 626 N N . LYS A 1 90 ? 5.591 34.984 11.604 1.00 50.34 90 LYS A N 1
ATOM 627 C CA . LYS A 1 90 ? 7.040 35.031 11.256 1.00 50.34 90 LYS A CA 1
ATOM 628 C C . LYS A 1 90 ? 8.110 34.204 12.011 1.00 50.34 90 LYS A C 1
ATOM 630 O O . LYS A 1 90 ? 8.354 34.377 13.196 1.00 50.34 90 LYS A O 1
ATOM 635 N N . SER A 1 91 ? 8.967 33.634 11.144 1.00 48.41 91 SER A N 1
ATOM 636 C CA . SER A 1 91 ? 10.419 33.352 11.261 1.00 48.41 91 SER A CA 1
ATOM 637 C C . SER A 1 91 ? 10.816 31.981 11.823 1.00 48.41 91 SER A C 1
ATOM 639 O O . SER A 1 91 ? 10.437 31.628 12.925 1.00 48.41 91 SER A O 1
ATOM 641 N N . GLY A 1 92 ? 11.643 31.167 11.157 1.00 45.25 92 GLY A N 1
ATOM 642 C CA . GLY A 1 92 ? 12.417 31.337 9.918 1.00 45.25 92 GLY A CA 1
ATOM 643 C C . GLY A 1 92 ? 12.901 29.963 9.417 1.00 45.25 92 GLY A C 1
ATOM 644 O O . GLY A 1 92 ? 13.123 29.053 10.203 1.00 45.25 92 GLY A O 1
ATOM 645 N N . THR A 1 93 ? 12.830 29.671 8.119 1.00 50.16 93 THR A N 1
ATOM 646 C CA . THR A 1 93 ? 13.879 29.864 7.094 1.00 50.16 93 THR A CA 1
ATOM 647 C C . THR A 1 93 ? 15.248 29.252 7.399 1.00 50.16 93 THR A C 1
ATOM 649 O O . THR A 1 93 ? 16.035 29.813 8.157 1.00 50.16 93 THR A O 1
ATOM 652 N N . SER A 1 94 ? 15.579 28.204 6.642 1.00 50.38 94 SER A N 1
ATOM 653 C CA . SER A 1 94 ? 16.767 28.087 5.766 1.00 50.38 94 SER A CA 1
ATOM 654 C C . SER A 1 94 ? 16.505 26.866 4.861 1.00 50.38 94 SER A C 1
ATOM 656 O O . SER A 1 94 ? 16.420 25.765 5.380 1.00 50.38 94 SER A O 1
ATOM 658 N N . GLY A 1 95 ? 16.170 26.951 3.563 1.00 50.16 95 GLY A N 1
ATOM 659 C CA . GLY A 1 95 ? 16.709 27.775 2.463 1.00 50.16 95 GLY A CA 1
ATOM 660 C C . GLY A 1 95 ? 17.967 27.084 1.902 1.00 50.16 95 GLY A C 1
ATOM 661 O O . GLY A 1 95 ? 18.834 26.769 2.701 1.00 50.16 95 GLY A O 1
ATOM 662 N N . ARG A 1 96 ? 18.217 26.806 0.612 1.00 48.19 96 ARG A N 1
ATOM 663 C CA . ARG A 1 96 ? 17.815 27.298 -0.730 1.00 48.19 96 ARG A CA 1
ATOM 664 C C . ARG A 1 96 ? 18.341 26.245 -1.756 1.00 48.19 96 ARG A C 1
ATOM 666 O O . ARG A 1 96 ? 19.308 25.573 -1.431 1.00 48.19 96 ARG A O 1
ATOM 673 N N . GLY A 1 97 ? 17.864 26.088 -2.993 1.00 40.41 97 GLY A N 1
ATOM 674 C CA . GLY A 1 97 ? 16.788 26.767 -3.703 1.00 40.41 97 GLY A CA 1
ATOM 675 C C . GLY A 1 97 ? 16.756 26.489 -5.224 1.00 40.41 97 GLY A C 1
ATOM 676 O O . GLY A 1 97 ? 17.654 25.862 -5.768 1.00 40.41 97 GLY A O 1
ATOM 677 N N . VAL A 1 98 ? 15.707 27.059 -5.839 1.00 40.97 98 VAL A N 1
ATOM 678 C CA . VAL A 1 98 ? 15.561 27.693 -7.175 1.00 40.97 98 VAL A CA 1
ATOM 679 C C . VAL A 1 98 ? 15.883 26.939 -8.478 1.00 40.97 98 VAL A C 1
ATOM 681 O O . VAL A 1 98 ? 17.041 26.722 -8.803 1.00 40.97 98 VAL A O 1
ATOM 684 N N . HIS A 1 99 ? 14.874 26.842 -9.361 1.00 36.03 99 HIS A N 1
ATOM 685 C CA . HIS A 1 99 ? 14.680 27.856 -10.415 1.00 36.03 99 HIS A CA 1
ATOM 686 C C . HIS A 1 99 ? 13.202 27.955 -10.869 1.00 36.03 99 HIS A C 1
ATOM 688 O O . HIS A 1 99 ? 12.330 27.257 -10.369 1.00 36.03 99 HIS A O 1
ATOM 694 N N . THR A 1 100 ? 12.959 28.931 -11.737 1.00 33.78 100 THR A N 1
ATOM 695 C CA . THR A 1 100 ? 11.778 29.775 -11.958 1.00 33.78 100 THR A CA 1
ATOM 696 C C . THR A 1 100 ? 10.741 29.239 -12.965 1.00 33.78 100 THR A C 1
ATOM 698 O O . THR A 1 100 ? 11.115 28.490 -13.857 1.00 33.78 100 THR A O 1
ATOM 701 N N . SER A 1 101 ? 9.487 29.710 -12.814 1.00 44.72 101 SER A N 1
ATOM 702 C CA . SER A 1 101 ? 8.493 30.166 -13.827 1.00 44.72 101 SER A CA 1
ATOM 703 C C . SER A 1 101 ? 8.319 29.366 -15.135 1.00 44.72 101 SER A C 1
ATOM 705 O O . SER A 1 101 ? 9.281 29.116 -15.840 1.00 44.72 101 SER A O 1
ATOM 707 N N . MET A 1 102 ? 7.125 29.039 -15.641 1.00 38.41 102 MET A N 1
ATOM 708 C CA . MET A 1 102 ? 5.833 29.745 -15.645 1.00 38.41 102 MET A CA 1
ATOM 709 C C . MET A 1 102 ? 4.764 28.805 -16.262 1.00 38.41 102 MET A C 1
ATOM 711 O O . MET A 1 102 ? 5.093 27.974 -17.106 1.00 38.41 102 MET A O 1
ATOM 715 N N . LEU A 1 103 ? 3.494 28.972 -15.870 1.00 49.34 103 LEU A N 1
ATOM 716 C CA . LEU A 1 103 ? 2.292 28.398 -16.515 1.00 49.34 103 LEU A CA 1
ATOM 717 C C . LEU A 1 103 ? 2.049 29.038 -17.913 1.00 49.34 103 LEU A C 1
ATOM 719 O O . LEU A 1 103 ? 2.591 30.117 -18.169 1.00 49.34 103 LEU A O 1
ATOM 723 N N . PRO A 1 104 ? 1.222 28.441 -18.804 1.00 47.53 104 PRO A N 1
ATOM 724 C CA . PRO A 1 104 ? -0.219 28.709 -18.717 1.00 47.53 104 PRO A CA 1
ATOM 725 C C . PRO A 1 104 ? -1.144 27.494 -18.942 1.00 47.53 104 PRO A C 1
ATOM 727 O O . PRO A 1 104 ? -0.977 26.677 -19.841 1.00 47.53 104 PRO A O 1
ATOM 730 N N . GLU A 1 105 ? -2.121 27.431 -18.044 1.00 45.81 105 GLU A N 1
ATOM 731 C CA . GLU A 1 105 ? -3.565 27.220 -18.203 1.00 45.81 105 GLU A CA 1
ATOM 732 C C . GLU A 1 105 ? -4.183 26.775 -19.555 1.00 45.81 105 GLU A C 1
ATOM 734 O O . GLU A 1 105 ? -3.952 27.356 -20.610 1.00 45.81 105 GLU A O 1
ATOM 739 N N . ALA A 1 106 ? -5.111 25.817 -19.402 1.00 52.94 106 ALA A N 1
ATOM 740 C CA . ALA A 1 106 ? -6.333 25.535 -20.167 1.00 52.94 106 ALA A CA 1
ATOM 741 C C . ALA A 1 106 ? -6.255 25.182 -21.666 1.00 52.94 106 ALA A C 1
ATOM 743 O O . ALA A 1 106 ? -6.192 26.047 -22.529 1.00 52.94 106 ALA A O 1
ATOM 744 N N . ALA A 1 107 ? -6.508 23.901 -21.968 1.00 38.50 107 ALA A N 1
ATOM 745 C CA . ALA A 1 107 ? -7.636 23.471 -22.810 1.00 38.50 107 ALA A CA 1
ATOM 746 C C . ALA A 1 107 ? -7.625 21.941 -22.970 1.00 38.50 107 ALA A C 1
ATOM 748 O O . ALA A 1 107 ? -6.670 21.382 -23.490 1.00 38.50 107 ALA A O 1
ATOM 749 N N . GLY A 1 108 ? -8.710 21.292 -22.533 1.00 39.31 108 GLY A N 1
ATOM 750 C CA . GLY A 1 108 ? -9.178 19.976 -22.987 1.00 39.31 108 GLY A CA 1
ATOM 751 C C . GLY A 1 108 ? -8.169 18.823 -23.025 1.00 39.31 108 GLY A C 1
ATOM 752 O O . GLY A 1 108 ? -7.438 18.664 -23.994 1.00 39.31 108 GLY A O 1
ATOM 753 N N . ALA A 1 109 ? -8.240 17.903 -22.064 1.00 36.12 109 ALA A N 1
ATOM 754 C CA . ALA A 1 109 ? -7.621 16.593 -22.236 1.00 36.12 109 ALA A CA 1
ATOM 755 C C . ALA A 1 109 ? -8.590 15.491 -21.814 1.00 36.12 109 ALA A C 1
ATOM 757 O O . ALA A 1 109 ? -8.809 15.217 -20.638 1.00 36.12 109 ALA A O 1
ATOM 758 N N . SER A 1 110 ? -9.180 14.882 -22.839 1.00 38.06 110 SER A N 1
ATOM 759 C CA . SER A 1 110 ? -9.707 13.524 -22.827 1.00 38.06 110 SER A CA 1
ATOM 760 C C . SER A 1 110 ? -8.852 12.592 -21.958 1.00 38.06 110 SER A C 1
ATOM 762 O O . SER A 1 110 ? -7.622 12.675 -21.973 1.00 38.06 110 SER A O 1
ATOM 764 N N . ALA A 1 111 ? -9.521 11.701 -21.224 1.00 44.41 111 ALA A N 1
ATOM 765 C CA . ALA A 1 111 ? -8.945 10.659 -20.385 1.00 44.41 111 ALA A CA 1
ATOM 766 C C . ALA A 1 111 ? -7.648 10.063 -20.965 1.00 44.41 111 ALA A C 1
ATOM 768 O O . ALA A 1 111 ? -7.636 9.457 -22.036 1.00 44.41 111 ALA A O 1
ATOM 769 N N . SER A 1 112 ? -6.542 10.229 -20.247 1.00 43.00 112 SER A N 1
ATOM 770 C CA . SER A 1 112 ? -5.290 9.508 -20.484 1.00 43.00 112 SER A CA 1
ATOM 771 C C . SER A 1 112 ? -4.507 9.474 -19.180 1.00 43.00 112 SER A C 1
ATOM 773 O O . SER A 1 112 ? -3.504 10.164 -19.017 1.00 43.00 112 SER A O 1
ATOM 775 N N . THR A 1 113 ? -5.005 8.689 -18.227 1.00 46.25 113 THR A N 1
ATOM 776 C CA . THR A 1 113 ? -4.329 8.370 -16.968 1.00 46.25 113 THR A CA 1
ATOM 777 C C . THR A 1 113 ? -3.047 7.594 -17.282 1.00 46.25 113 THR A C 1
ATOM 779 O O . THR A 1 113 ? -3.042 6.368 -17.313 1.00 46.25 113 THR A O 1
ATOM 782 N N . ARG A 1 114 ? -1.958 8.297 -17.612 1.00 56.56 114 ARG A N 1
ATOM 783 C CA . ARG A 1 114 ? -0.640 7.676 -17.762 1.00 56.56 114 ARG A CA 1
ATOM 784 C C . ARG A 1 114 ? -0.015 7.537 -16.379 1.00 56.56 114 ARG A C 1
ATOM 786 O O . ARG A 1 114 ? 0.148 8.521 -15.670 1.00 56.56 114 ARG A O 1
ATOM 793 N N . PHE A 1 115 ? 0.317 6.311 -16.009 1.00 58.34 115 PHE A N 1
ATOM 794 C CA . PHE A 1 115 ? 0.977 5.961 -14.761 1.00 58.34 115 PHE A CA 1
ATOM 795 C C . PHE A 1 115 ? 2.485 5.980 -15.009 1.00 58.34 115 PHE A C 1
ATOM 797 O O . PHE A 1 115 ? 2.997 5.085 -15.678 1.00 58.34 115 PHE A O 1
ATOM 804 N N . SER A 1 116 ? 3.192 7.001 -14.525 1.00 65.62 116 SER A N 1
ATOM 805 C CA . SER A 1 116 ? 4.659 7.062 -14.540 1.00 65.62 116 SER A CA 1
ATOM 806 C C . SER A 1 116 ? 5.221 6.830 -13.140 1.00 65.62 116 SER A C 1
ATOM 808 O O . SER A 1 116 ? 4.742 7.413 -12.167 1.00 65.62 116 SER A O 1
ATOM 810 N N . ARG A 1 117 ? 6.228 5.956 -13.005 1.00 73.06 117 ARG A N 1
ATOM 811 C CA . ARG A 1 117 ? 6.958 5.788 -11.739 1.00 73.06 117 ARG A CA 1
ATOM 812 C C . ARG A 1 117 ? 8.412 5.380 -11.954 1.00 73.06 117 ARG A C 1
ATOM 814 O O . ARG A 1 117 ? 8.740 4.699 -12.923 1.00 73.06 117 ARG A O 1
ATOM 821 N N . THR A 1 118 ? 9.254 5.761 -11.001 1.00 73.00 118 THR A N 1
ATOM 822 C CA . THR A 1 118 ? 10.678 5.423 -10.941 1.00 73.00 118 THR A CA 1
ATOM 823 C C . THR A 1 118 ? 10.929 4.483 -9.765 1.00 73.00 118 THR A C 1
ATOM 825 O O . THR A 1 118 ? 10.361 4.668 -8.688 1.00 73.00 118 THR A O 1
ATOM 828 N N . PHE A 1 119 ? 11.764 3.466 -9.960 1.00 75.81 119 PHE A N 1
ATOM 829 C CA . PHE A 1 119 ? 12.129 2.492 -8.928 1.00 75.81 119 PHE A CA 1
ATOM 830 C C . PHE A 1 119 ? 13.609 2.624 -8.574 1.00 75.81 119 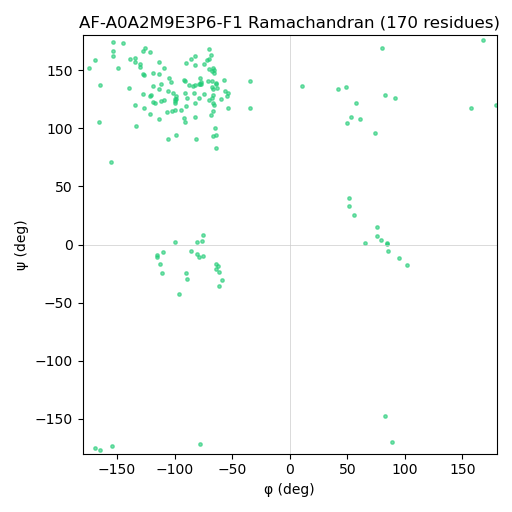PHE A C 1
ATOM 832 O O . PHE A 1 119 ? 14.437 2.691 -9.480 1.00 75.81 119 PHE A O 1
ATOM 839 N N . MET A 1 120 ? 13.940 2.636 -7.282 1.00 79.12 120 MET A N 1
ATOM 840 C CA . MET A 1 120 ? 15.323 2.590 -6.803 1.00 79.12 120 MET A CA 1
ATOM 841 C C . MET A 1 120 ? 15.755 1.134 -6.623 1.00 79.12 120 MET A C 1
ATOM 843 O O . MET A 1 120 ? 15.082 0.362 -5.938 1.00 79.12 120 MET A O 1
ATOM 847 N N . ILE A 1 121 ? 16.871 0.759 -7.242 1.00 76.94 121 ILE A N 1
ATOM 848 C CA . ILE A 1 121 ? 17.482 -0.558 -7.113 1.00 76.94 121 ILE A CA 1
ATOM 849 C C . ILE A 1 121 ? 18.539 -0.491 -6.020 1.00 76.94 121 ILE A C 1
ATOM 851 O O . ILE A 1 121 ? 19.555 0.189 -6.156 1.00 76.94 121 ILE A O 1
ATOM 855 N N . CYS A 1 122 ? 18.313 -1.243 -4.947 1.00 74.88 122 CYS A N 1
ATOM 856 C CA . CYS A 1 122 ? 19.254 -1.370 -3.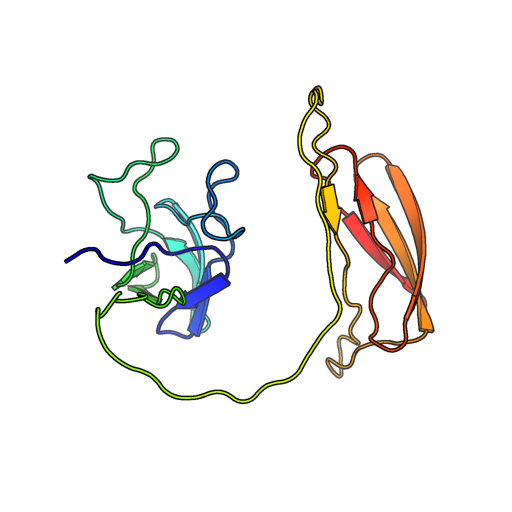844 1.00 74.88 122 CYS A CA 1
ATOM 857 C C . CYS A 1 122 ? 19.808 -2.791 -3.772 1.00 74.88 122 CYS A C 1
ATOM 859 O O . CYS A 1 122 ? 19.114 -3.773 -4.037 1.00 74.88 122 CYS A O 1
ATOM 861 N N . ASN A 1 123 ? 21.059 -2.913 -3.347 1.00 70.88 123 ASN A N 1
ATOM 862 C CA . ASN A 1 123 ? 21.659 -4.196 -3.034 1.00 70.88 123 ASN A CA 1
ATOM 863 C C . ASN A 1 123 ? 20.965 -4.792 -1.800 1.00 70.88 123 ASN A C 1
ATOM 865 O O . ASN A 1 123 ? 20.997 -4.197 -0.723 1.00 70.88 123 ASN A O 1
ATOM 869 N N . SER A 1 124 ? 20.385 -5.986 -1.933 1.00 65.06 124 SER A N 1
ATOM 870 C CA . SER A 1 124 ? 19.626 -6.621 -0.847 1.00 65.06 124 SER A CA 1
ATOM 871 C C . SER A 1 124 ? 20.455 -6.919 0.411 1.00 65.06 124 SER A C 1
ATOM 873 O O . SER A 1 124 ? 19.874 -7.043 1.485 1.00 65.06 124 SER A O 1
ATOM 875 N N . ALA A 1 125 ? 21.782 -7.052 0.303 1.00 61.62 125 ALA A N 1
ATOM 876 C CA . ALA A 1 125 ? 22.660 -7.360 1.434 1.00 61.62 125 ALA A CA 1
ATOM 877 C C . ALA A 1 125 ? 23.175 -6.108 2.159 1.00 61.62 125 ALA A C 1
ATOM 879 O O . ALA A 1 125 ? 23.453 -6.163 3.353 1.00 61.62 125 ALA A O 1
ATOM 880 N N . SER A 1 126 ? 23.325 -4.983 1.451 1.00 60.66 126 SER A N 1
ATOM 881 C CA . SER A 1 126 ? 23.908 -3.755 2.015 1.00 60.66 126 SER A CA 1
ATOM 882 C C . SER A 1 126 ? 22.940 -2.576 2.100 1.00 60.66 126 SER A C 1
ATOM 884 O O . SER A 1 126 ? 23.280 -1.565 2.709 1.00 60.66 126 SER A O 1
ATOM 886 N N . GLY A 1 127 ? 21.761 -2.672 1.478 1.00 65.50 127 GLY A N 1
ATOM 887 C CA . GLY A 1 127 ? 20.785 -1.584 1.370 1.00 65.50 127 GLY A CA 1
ATOM 888 C C . GLY A 1 127 ? 21.265 -0.395 0.533 1.00 65.50 127 GLY A C 1
ATOM 889 O O . GLY A 1 127 ? 20.539 0.584 0.398 1.00 65.50 127 GLY A O 1
ATOM 890 N N . ARG A 1 128 ? 22.480 -0.459 -0.026 1.00 71.69 128 ARG A N 1
ATOM 891 C CA . ARG A 1 128 ? 23.057 0.628 -0.816 1.00 71.69 128 ARG A CA 1
ATOM 892 C C . ARG A 1 128 ? 22.433 0.653 -2.208 1.00 71.69 128 ARG A C 1
ATOM 894 O O . ARG A 1 128 ? 22.254 -0.429 -2.778 1.00 71.69 128 ARG A O 1
ATOM 901 N N . PRO A 1 129 ? 22.146 1.841 -2.763 1.00 77.00 129 PRO A N 1
ATOM 902 C CA . PRO A 1 129 ? 21.739 1.951 -4.153 1.00 77.00 129 PRO A CA 1
ATOM 903 C C . PRO A 1 129 ? 22.813 1.332 -5.049 1.00 77.00 129 PRO A C 1
ATOM 905 O O . PRO A 1 129 ? 24.009 1.425 -4.756 1.00 77.00 129 PRO A O 1
ATOM 908 N N . LEU A 1 130 ? 22.373 0.643 -6.098 1.00 75.00 130 LEU A N 1
ATOM 909 C CA . LEU A 1 130 ? 23.231 0.019 -7.095 1.00 75.00 130 LEU A CA 1
ATOM 910 C C . LEU A 1 130 ? 23.305 0.935 -8.315 1.00 75.00 130 LEU A C 1
ATOM 912 O O . LEU A 1 130 ? 22.411 0.877 -9.166 1.00 75.00 130 LEU A O 1
ATOM 916 N N . PRO A 1 131 ? 24.328 1.802 -8.404 1.00 82.50 131 PRO A N 1
ATOM 917 C CA . PRO A 1 131 ? 24.475 2.673 -9.548 1.00 82.50 131 PRO A CA 1
ATOM 918 C C . PRO A 1 131 ? 24.971 1.911 -10.770 1.00 82.50 131 PRO A C 1
ATOM 920 O O . PRO A 1 131 ? 25.634 0.878 -10.641 1.00 82.50 131 PRO A O 1
ATOM 923 N N . TRP A 1 132 ? 24.672 2.432 -11.959 1.00 78.38 132 TRP A N 1
ATOM 924 C CA . TRP A 1 132 ? 25.166 1.900 -13.236 1.00 78.38 132 TRP A CA 1
ATOM 925 C C . TRP A 1 132 ? 24.850 0.416 -13.473 1.00 78.38 132 TRP A C 1
ATOM 927 O O . TRP A 1 132 ? 25.554 -0.272 -14.211 1.00 78.38 132 TRP A O 1
ATOM 937 N N . THR A 1 133 ? 23.789 -0.091 -12.848 1.00 81.38 133 THR A N 1
ATOM 938 C CA . THR A 1 133 ? 23.445 -1.511 -12.854 1.00 81.38 133 THR A CA 1
ATOM 939 C C . THR A 1 133 ? 22.370 -1.785 -13.906 1.00 81.38 133 THR A C 1
ATOM 941 O O . THR A 1 133 ? 21.327 -1.119 -13.902 1.00 81.38 133 THR A O 1
ATOM 944 N N . PRO A 1 134 ? 22.599 -2.728 -14.836 1.00 85.12 134 PRO A N 1
ATOM 945 C CA . PRO A 1 134 ? 21.616 -3.067 -15.849 1.00 85.12 134 PRO A CA 1
ATOM 946 C C . PRO A 1 134 ? 20.393 -3.740 -15.221 1.00 85.12 134 PRO A C 1
ATOM 948 O O . PRO A 1 134 ? 20.491 -4.633 -14.381 1.00 85.12 134 PRO A O 1
ATOM 951 N N . TYR A 1 135 ? 19.215 -3.312 -15.654 1.00 82.31 135 TYR A N 1
ATOM 952 C CA . TYR A 1 135 ? 17.941 -3.820 -15.178 1.00 82.31 135 TYR A CA 1
ATOM 953 C C . TYR A 1 135 ? 16.960 -4.006 -16.331 1.00 82.31 135 TYR A C 1
ATOM 955 O O . TYR A 1 135 ? 17.063 -3.386 -17.393 1.00 82.31 135 TYR A O 1
ATOM 963 N N . ARG A 1 136 ? 15.955 -4.837 -16.076 1.00 86.38 136 ARG A N 1
ATOM 964 C CA . ARG A 1 136 ? 14.837 -5.106 -16.970 1.00 86.38 136 ARG A CA 1
ATOM 965 C C . ARG A 1 136 ? 13.539 -5.076 -16.186 1.00 86.38 136 ARG A C 1
ATOM 967 O O . ARG A 1 136 ? 13.342 -5.853 -15.262 1.00 86.38 136 ARG A O 1
ATOM 974 N N . VAL A 1 137 ? 12.643 -4.177 -16.565 1.00 82.38 137 VAL A N 1
ATOM 975 C CA . VAL A 1 137 ? 11.290 -4.076 -16.024 1.00 82.38 137 VAL A CA 1
ATOM 976 C C . VAL A 1 137 ? 10.330 -4.735 -17.001 1.00 82.38 137 VAL A C 1
ATOM 978 O O . VAL A 1 137 ? 10.152 -4.256 -18.117 1.00 82.38 137 VAL A O 1
ATOM 9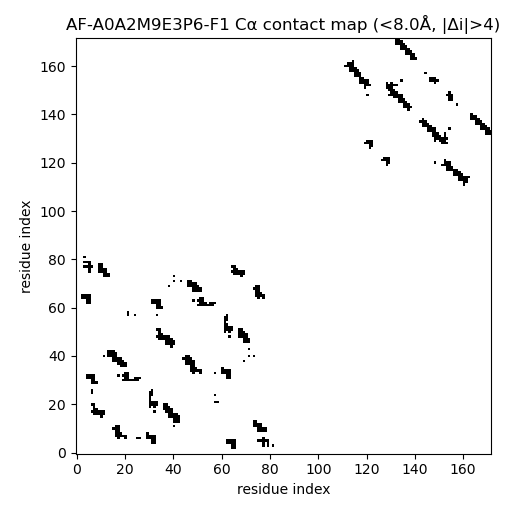81 N N . THR A 1 138 ? 9.689 -5.817 -16.583 1.00 81.81 138 THR A N 1
ATOM 982 C CA . THR A 1 138 ? 8.622 -6.477 -17.336 1.00 81.81 138 THR A CA 1
ATOM 983 C C . THR A 1 138 ? 7.284 -6.086 -16.730 1.00 81.81 138 THR A C 1
ATOM 985 O O . THR A 1 138 ? 6.997 -6.412 -15.579 1.00 81.81 138 THR A O 1
ATOM 988 N N . LEU A 1 139 ? 6.467 -5.369 -17.492 1.00 79.81 139 LEU A N 1
ATOM 989 C CA . LEU A 1 139 ? 5.116 -4.995 -17.101 1.00 79.81 139 LEU A CA 1
ATOM 990 C C . LEU A 1 139 ? 4.140 -6.148 -17.373 1.00 79.81 139 LEU A C 1
ATOM 992 O O . LEU A 1 139 ? 4.350 -6.976 -18.259 1.00 79.81 139 LEU A O 1
ATOM 996 N N . ALA A 1 140 ? 3.036 -6.184 -16.629 1.00 73.75 140 ALA A N 1
ATOM 997 C CA . ALA A 1 140 ? 1.993 -7.203 -16.762 1.00 73.75 140 ALA A CA 1
ATOM 998 C C . ALA A 1 140 ? 1.270 -7.187 -18.124 1.00 73.75 140 ALA A C 1
ATOM 1000 O O . ALA A 1 140 ? 0.641 -8.177 -18.485 1.00 73.75 140 ALA A O 1
ATOM 1001 N N . ASP A 1 141 ? 1.378 -6.098 -18.893 1.00 74.75 141 ASP A N 1
ATOM 1002 C CA . ASP A 1 141 ? 0.893 -6.021 -20.279 1.00 74.75 141 ASP A CA 1
ATOM 1003 C C . ASP A 1 141 ? 1.863 -6.655 -21.297 1.00 74.75 141 ASP A C 1
ATOM 1005 O O . ASP A 1 141 ? 1.605 -6.628 -22.500 1.00 74.75 141 ASP A O 1
ATOM 1009 N N . GLY A 1 142 ? 2.977 -7.227 -20.827 1.00 74.62 142 GLY A N 1
ATOM 1010 C CA . GLY A 1 142 ? 4.007 -7.858 -21.647 1.00 74.62 142 GLY A CA 1
ATOM 1011 C C . GLY A 1 142 ? 5.048 -6.885 -22.200 1.00 74.62 142 GLY A C 1
ATOM 1012 O O . GLY A 1 142 ? 5.967 -7.321 -22.897 1.00 74.62 142 GLY A O 1
ATOM 1013 N N . ARG A 1 143 ? 4.953 -5.581 -21.902 1.00 77.69 143 ARG A N 1
ATOM 1014 C CA . ARG A 1 143 ? 6.001 -4.624 -22.270 1.00 77.69 143 ARG A CA 1
ATOM 1015 C C . ARG A 1 143 ? 7.238 -4.840 -21.416 1.00 77.69 143 ARG A C 1
ATOM 1017 O O . ARG A 1 143 ? 7.159 -5.062 -20.212 1.00 77.69 143 ARG A O 1
ATOM 1024 N N . VAL A 1 144 ? 8.392 -4.719 -22.054 1.00 82.50 144 VAL A N 1
ATOM 1025 C CA . VAL A 1 144 ? 9.696 -4.884 -21.421 1.00 82.50 144 VAL A CA 1
ATOM 1026 C C . VAL A 1 144 ? 10.472 -3.584 -21.589 1.00 82.50 144 VAL A C 1
ATOM 1028 O O . VAL A 1 144 ? 10.574 -3.058 -22.697 1.00 82.50 144 VAL A O 1
ATOM 1031 N N . ILE A 1 145 ? 10.997 -3.058 -20.487 1.00 80.38 145 ILE A N 1
ATOM 1032 C CA . ILE A 1 145 ? 11.796 -1.835 -20.436 1.00 80.38 145 ILE A CA 1
ATOM 1033 C C . ILE A 1 145 ? 13.153 -2.190 -19.847 1.00 80.38 145 ILE A C 1
ATOM 1035 O O . ILE A 1 145 ? 13.261 -2.513 -18.670 1.00 80.38 145 ILE A O 1
ATOM 1039 N N . GLU A 1 146 ? 14.194 -2.105 -20.660 1.00 86.88 146 GLU A N 1
ATOM 1040 C CA . GLU A 1 146 ? 15.568 -2.398 -20.244 1.00 86.88 146 GLU A CA 1
ATOM 1041 C C . GLU A 1 146 ? 16.346 -1.103 -20.078 1.00 86.88 146 GLU A C 1
ATOM 1043 O O . GLU A 1 146 ? 16.142 -0.151 -20.828 1.00 86.88 146 GLU A O 1
ATOM 1048 N N . GLY A 1 147 ? 17.228 -1.019 -19.100 1.00 82.94 147 GLY A N 1
ATOM 1049 C CA . GLY A 1 147 ? 18.035 0.174 -18.914 1.00 82.94 147 GLY A CA 1
ATOM 1050 C C . GLY A 1 147 ? 19.150 -0.046 -17.923 1.00 82.94 147 GLY A C 1
ATOM 1051 O O . GLY A 1 147 ? 19.350 -1.146 -17.422 1.00 82.94 147 GLY A O 1
ATOM 1052 N N . THR A 1 148 ? 19.860 1.030 -17.634 1.00 84.81 148 THR A N 1
ATOM 1053 C CA . THR A 1 148 ? 20.899 1.054 -16.613 1.00 84.81 148 THR A CA 1
ATOM 1054 C C . THR A 1 148 ? 20.489 2.069 -15.564 1.00 84.81 148 THR A C 1
ATOM 1056 O O . THR A 1 148 ? 19.955 3.123 -15.923 1.00 84.81 148 THR A O 1
ATOM 1059 N N . THR A 1 149 ? 20.646 1.729 -14.287 1.00 81.44 149 THR A N 1
ATOM 1060 C CA . THR A 1 149 ? 20.390 2.684 -13.210 1.00 81.44 149 THR A CA 1
ATOM 1061 C C . THR A 1 149 ? 21.398 3.828 -13.237 1.00 81.44 149 THR A C 1
ATOM 1063 O O . THR A 1 149 ? 22.520 3.667 -13.718 1.00 81.44 149 THR A O 1
ATOM 1066 N N . ASP A 1 150 ? 20.992 4.991 -12.744 1.00 81.25 150 ASP A N 1
ATOM 1067 C CA . ASP A 1 150 ? 21.859 6.166 -12.619 1.00 81.25 150 ASP A CA 1
ATOM 1068 C C . ASP A 1 150 ? 22.805 6.076 -11.406 1.00 81.25 150 ASP A C 1
ATOM 1070 O O . ASP A 1 150 ? 22.911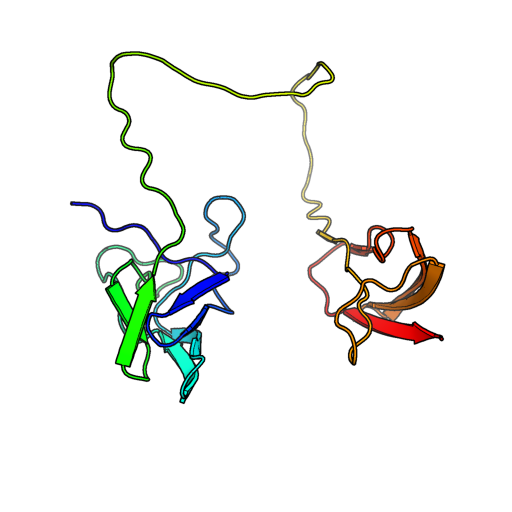 5.035 -10.758 1.00 81.25 150 ASP A O 1
ATOM 1074 N N . GLU A 1 151 ? 23.526 7.156 -11.095 1.00 71.88 151 GLU A N 1
ATOM 1075 C CA . GLU A 1 151 ? 24.443 7.236 -9.947 1.00 71.88 151 GLU A CA 1
ATOM 1076 C C . GLU A 1 151 ? 23.755 7.076 -8.576 1.00 71.88 151 GLU A C 1
ATOM 1078 O O . GLU A 1 151 ? 24.412 6.727 -7.593 1.00 71.88 151 GLU A O 1
ATOM 1083 N N . GLU A 1 152 ? 22.436 7.265 -8.517 1.00 65.31 152 GLU A N 1
ATOM 1084 C CA . GLU A 1 152 ? 21.611 7.121 -7.315 1.00 65.31 152 GLU A CA 1
ATOM 1085 C C . GLU A 1 152 ? 20.886 5.763 -7.267 1.00 65.31 152 GLU A C 1
ATOM 1087 O O . GLU A 1 152 ? 20.142 5.475 -6.327 1.00 65.31 152 GLU A O 1
ATOM 1092 N N . GLY A 1 153 ? 21.124 4.890 -8.253 1.00 75.56 153 GLY A N 1
ATOM 1093 C CA . GLY A 1 153 ? 20.494 3.576 -8.351 1.00 75.56 153 GLY A CA 1
ATOM 1094 C C . GLY A 1 153 ? 19.040 3.620 -8.829 1.00 75.56 153 GLY A C 1
ATOM 1095 O O . GLY A 1 153 ? 18.322 2.631 -8.684 1.00 75.56 153 GLY A O 1
ATOM 1096 N N . LEU A 1 154 ? 18.574 4.734 -9.390 1.00 75.31 154 LEU A N 1
ATOM 1097 C CA . LEU A 1 154 ? 17.229 4.880 -9.931 1.00 75.31 154 LEU A CA 1
ATOM 1098 C C . LEU A 1 154 ? 17.145 4.313 -11.347 1.00 75.31 154 LEU A C 1
ATOM 1100 O O . LEU A 1 154 ? 18.010 4.507 -12.198 1.00 75.31 154 LEU A O 1
ATOM 1104 N N . THR A 1 155 ? 16.057 3.596 -11.603 1.00 80.44 155 THR A N 1
ATOM 1105 C CA . THR A 1 155 ? 15.652 3.178 -12.949 1.00 80.44 155 THR A CA 1
ATOM 1106 C C . THR A 1 155 ? 15.186 4.382 -13.768 1.00 80.44 155 THR A C 1
ATOM 1108 O O . THR A 1 155 ? 14.963 5.466 -13.242 1.00 80.44 155 THR A O 1
ATOM 1111 N N . ARG A 1 156 ? 15.006 4.212 -15.079 1.00 72.69 156 ARG A N 1
ATOM 1112 C CA . ARG A 1 156 ? 14.352 5.233 -15.900 1.00 72.69 156 ARG A CA 1
ATOM 1113 C C . ARG A 1 156 ? 12.861 5.249 -15.581 1.00 72.69 156 ARG A C 1
ATOM 1115 O O . ARG A 1 156 ? 12.308 4.238 -15.153 1.00 72.69 156 ARG A O 1
ATOM 1122 N N . GLU A 1 157 ? 12.206 6.363 -15.886 1.00 78.06 157 GLU A N 1
ATOM 1123 C CA . GLU A 1 157 ? 10.756 6.476 -15.761 1.00 78.06 157 GLU A CA 1
ATOM 1124 C C . GLU A 1 157 ? 10.034 5.347 -16.521 1.00 78.06 157 GLU A C 1
ATOM 1126 O O . GLU A 1 157 ? 10.124 5.222 -17.746 1.00 78.06 157 GLU A O 1
ATOM 1131 N N . VAL A 1 158 ? 9.296 4.523 -15.778 1.00 77.12 158 VAL A N 1
ATOM 1132 C CA . VAL A 1 158 ? 8.431 3.483 -16.327 1.00 77.12 158 VAL A CA 1
ATOM 1133 C C . VAL A 1 158 ? 7.047 4.083 -16.506 1.00 77.12 158 VAL A C 1
ATOM 1135 O O . VAL A 1 158 ? 6.352 4.356 -15.529 1.00 77.12 158 VAL A O 1
ATOM 1138 N N . THR A 1 159 ? 6.652 4.296 -17.760 1.00 72.56 159 THR A N 1
ATOM 1139 C CA . THR A 1 159 ? 5.335 4.819 -18.139 1.00 72.56 159 THR A CA 1
ATOM 1140 C C . THR A 1 159 ? 4.409 3.706 -18.620 1.00 72.56 159 THR A C 1
ATOM 1142 O O . THR A 1 159 ? 4.743 2.926 -19.512 1.00 72.56 159 THR A O 1
ATOM 1145 N N . ALA A 1 160 ? 3.199 3.670 -18.073 1.00 69.31 160 ALA A N 1
ATOM 1146 C CA . ALA A 1 160 ? 2.137 2.749 -18.449 1.00 69.31 160 ALA A CA 1
ATOM 1147 C C . ALA A 1 160 ? 0.826 3.501 -18.711 1.00 69.31 160 ALA A C 1
ATOM 1149 O O . ALA A 1 160 ? 0.574 4.571 -18.163 1.00 69.31 160 ALA A O 1
ATOM 1150 N N . ALA A 1 161 ? -0.029 2.941 -19.566 1.00 64.62 161 ALA A N 1
ATOM 1151 C CA . ALA A 1 161 ? -1.351 3.508 -19.850 1.00 64.62 161 ALA A CA 1
ATOM 1152 C C . ALA A 1 161 ? -2.393 3.191 -18.757 1.00 64.62 161 ALA A C 1
ATOM 1154 O O . ALA A 1 161 ? -3.495 3.725 -18.789 1.00 64.62 161 ALA A O 1
ATOM 1155 N N . MET A 1 162 ? -2.057 2.292 -17.828 1.00 62.44 162 MET A N 1
ATOM 1156 C CA . MET A 1 162 ? -2.875 1.890 -16.684 1.00 62.44 162 MET A CA 1
ATOM 1157 C C . MET A 1 162 ? -1.970 1.385 -15.545 1.00 62.44 162 MET A C 1
ATOM 1159 O O . MET A 1 162 ? -0.786 1.133 -15.776 1.00 62.44 162 MET A O 1
ATOM 1163 N N . ALA A 1 163 ? -2.499 1.233 -14.328 1.00 68.81 163 ALA A N 1
ATOM 1164 C CA . ALA A 1 163 ? -1.757 0.641 -13.217 1.00 68.81 163 ALA A CA 1
ATOM 1165 C C . ALA A 1 163 ? -1.485 -0.845 -13.504 1.00 68.81 163 ALA A C 1
ATOM 1167 O O . ALA A 1 163 ? -2.417 -1.639 -13.610 1.00 68.81 163 ALA A O 1
ATOM 1168 N N . LEU A 1 164 ? -0.210 -1.211 -13.651 1.00 70.75 164 LEU A N 1
ATOM 1169 C CA . LEU A 1 164 ? 0.222 -2.568 -13.984 1.00 70.75 164 LEU A CA 1
ATOM 1170 C C . LEU A 1 164 ? 1.264 -3.063 -12.987 1.00 70.75 164 LEU A C 1
ATOM 1172 O O . LEU A 1 164 ? 2.109 -2.307 -12.505 1.00 70.75 164 LEU A O 1
ATOM 1176 N N . ASN A 1 165 ? 1.230 -4.366 -12.731 1.00 75.44 165 ASN A N 1
ATOM 1177 C CA . ASN A 1 165 ? 2.270 -5.072 -11.999 1.00 75.44 165 ASN A CA 1
ATOM 1178 C C . ASN A 1 165 ? 3.559 -4.987 -12.826 1.00 75.44 165 ASN A C 1
ATOM 1180 O O . ASN A 1 165 ? 3.521 -5.177 -14.043 1.00 75.44 165 ASN A O 1
ATOM 1184 N N . ALA A 1 166 ? 4.690 -4.741 -12.176 1.00 75.75 166 ALA A N 1
ATOM 1185 C CA . ALA A 1 166 ? 5.991 -4.703 -12.826 1.00 75.75 166 ALA A CA 1
ATOM 1186 C C . ALA A 1 166 ? 6.953 -5.639 -12.088 1.00 75.75 166 ALA A C 1
ATOM 1188 O O . ALA A 1 166 ? 7.068 -5.574 -10.865 1.00 75.75 166 ALA A O 1
ATOM 1189 N N . ILE A 1 167 ? 7.623 -6.512 -12.834 1.00 81.25 167 ILE A N 1
ATOM 1190 C CA . ILE A 1 167 ? 8.698 -7.377 -12.348 1.00 81.25 167 ILE A CA 1
ATOM 1191 C C . ILE A 1 167 ? 10.012 -6.716 -12.745 1.00 81.25 167 ILE A C 1
ATOM 1193 O O . ILE A 1 167 ? 10.218 -6.445 -13.925 1.00 81.25 167 ILE A O 1
ATOM 1197 N N . ILE A 1 168 ? 10.886 -6.445 -11.778 1.00 80.19 168 ILE A N 1
ATOM 1198 C CA . ILE A 1 168 ? 12.198 -5.837 -12.021 1.00 80.19 168 ILE A CA 1
ATOM 1199 C C . ILE A 1 168 ? 13.264 -6.914 -11.838 1.00 80.19 168 ILE A C 1
ATOM 1201 O O . ILE A 1 168 ? 13.456 -7.421 -10.735 1.00 80.19 168 ILE A O 1
ATOM 1205 N N . GLU A 1 169 ? 13.944 -7.259 -12.923 1.00 81.44 169 GLU A N 1
ATOM 1206 C CA . GLU A 1 169 ? 15.099 -8.151 -12.947 1.00 81.44 169 GLU A CA 1
ATOM 1207 C C . GLU A 1 169 ? 16.368 -7.296 -12.986 1.00 81.44 169 GLU A C 1
ATOM 1209 O O . GLU A 1 169 ? 16.491 -6.395 -13.816 1.00 81.44 169 GLU A O 1
ATOM 1214 N N . VAL A 1 170 ? 17.301 -7.553 -12.073 1.00 78.88 170 VAL A N 1
ATOM 1215 C CA . VAL A 1 170 ? 18.574 -6.829 -11.979 1.00 78.88 170 VAL A CA 1
ATOM 1216 C C . VAL A 1 170 ? 19.679 -7.772 -12.420 1.00 78.88 170 VAL A C 1
ATOM 1218 O O . VAL A 1 170 ? 19.807 -8.863 -11.863 1.00 78.88 170 VAL A O 1
ATOM 1221 N N . PHE A 1 171 ? 20.463 -7.363 -13.411 1.00 75.12 171 PHE A N 1
ATOM 1222 C CA . PHE A 1 171 ? 21.620 -8.115 -13.881 1.00 75.12 171 PHE A CA 1
ATOM 1223 C C . PHE A 1 171 ? 22.870 -7.488 -13.252 1.00 75.12 171 PHE A C 1
ATOM 1225 O O . PHE A 1 171 ? 23.062 -6.277 -13.335 1.00 75.12 171 PHE A O 1
ATOM 1232 N N . ALA A 1 172 ? 23.677 -8.297 -12.570 1.00 62.22 172 ALA A N 1
ATOM 1233 C CA . ALA A 1 172 ? 24.922 -7.888 -11.919 1.00 62.22 172 ALA A CA 1
ATOM 1234 C C . ALA A 1 172 ? 26.109 -8.627 -12.538 1.00 62.22 172 ALA A C 1
ATOM 1236 O O . ALA A 1 172 ? 25.920 -9.809 -12.911 1.00 62.22 172 ALA A O 1
#

Solvent-accessible surface area (backbone atoms only — not comparable to full-atom values): 10234 Å² total; per-residue (Å²): 135,87,66,53,63,25,32,42,68,22,36,31,75,59,34,44,29,29,74,35,43,45,94,85,49,60,57,97,87,26,28,33,22,29,42,66,27,41,27,34,34,62,76,80,39,80,37,31,27,70,33,47,38,86,88,49,64,56,98,88,28,27,32,20,27,47,67,24,32,31,68,82,68,36,34,35,42,45,76,69,73,80,79,74,84,71,95,74,85,86,86,79,90,80,88,86,83,88,87,80,89,79,85,85,83,89,79,88,78,77,93,72,68,64,40,70,50,70,52,75,42,52,39,90,89,74,68,43,57,38,45,70,33,40,34,37,37,38,33,72,88,71,51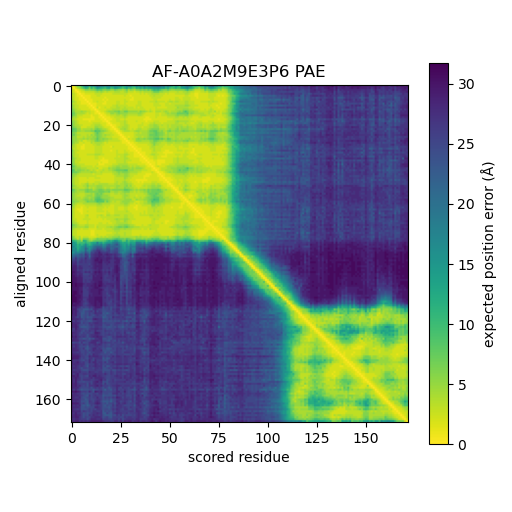,73,50,73,51,54,16,40,90,72,4,34,44,67,78,46,74,33,80,50,96,65,60,69,48,78,48,75,56,129

Nearest PDB structures (foldseek):
  4jiw-assembly3_L  TM=8.685E-01  e=2.010E-05  Escherichia coli CFT073
  4jiv-assembly1_D  TM=7.508E-01  e=2.435E-04  Vibrio cholerae O1 biovar El Tor str. N16961
  6p20-assembly1_D  TM=7.822E-01  e=4.960E-03  Phikzvirus phiKZ
  4ku0-assembly1_D  TM=7.347E-01  e=3.825E-03  Tequatrovirus T4
  2yn3-assembly1_A  TM=6.622E-01  e=2.405E+00  Salmonella enterica subsp. enterica serovar Typhimurium str. LT2

Radius of gyration: 20.36 Å; Cα contacts (8 Å, |Δi|>4): 345; chains: 1; bounding box: 45×45×42 Å